Protein AF-A0A7S3KSX7-F1 (afdb_monomer)

Sequence (150 aa):
PMEERTESTLTKKETWDSTFDHEIMNFEDTGDEGEVWFGEDVQQKAIDYIQDNFSAKDMHVLDVGTGNAAFLIACREELDLENLTGIDYSEKSIELSQKILNAKFGDDNIISVKQGDAFEYLEEEKEKYTIVHDKGTFDVIYMMSEDNNH

Organism: Euplotes crassus (NCBI:txid5936)

Secondary structure (DSSP, 8-state):
--------GGG-HHHHHHHHHHHHHHHHHH------TT-HHHHHHHHHHHHHH---S--EEEEES-TT-HHHHHHHHHH---EEEEEES-HHHHHHHHHHHHHHHSS-TTEEEEE--HHHHHHHHGGG-SEEEESSHHHHHHHHHHHTT-

Radius of gyration: 16.23 Å; Cα contacts (8 Å, |Δi|>4): 192; chains: 1; bounding box: 46×45×40 Å

InterPro domains:
  IPR025714 Methyltransferase domain [PF13847] (57-142)
  IPR029063 S-adenosyl-L-methionine-dependent methyltransferase superfamily [G3DSA:3.40.50.150] (10-150)
  IPR029063 S-adenosyl-L-methionine-dependent methyltransferase superfamily [SSF53335] (19-143)

Mean predicted aligned error: 5.62 Å

pLDDT: mean 88.84, std 12.53, range [41.09, 98.12]

Solvent-accessible surface area (backbone atoms only — not comparable to full-atom values): 8543 Å² total; per-residue (Å²): 132,86,79,81,77,72,80,62,62,79,58,37,68,68,53,52,40,54,50,30,52,51,32,40,53,40,28,75,76,73,63,45,76,61,84,63,74,87,37,66,74,55,54,48,52,54,50,53,49,47,63,76,75,51,90,67,68,87,44,25,38,35,33,41,55,29,49,53,34,62,68,58,51,48,42,34,76,76,67,64,46,52,43,36,37,31,29,21,72,40,64,37,28,40,51,36,20,52,52,50,45,39,73,76,62,43,97,54,80,42,63,44,72,40,70,39,54,68,67,65,48,47,72,78,49,48,92,71,41,76,40,80,44,72,72,60,44,65,59,36,52,51,51,40,56,60,65,71,75,111

Nearest PDB structures (foldseek):
  5jwj-assembly1_A  TM=8.382E-01  e=2.430E-04  Saccharolobus islandicus REY15A
  3v8v-assembly1_A  TM=7.728E-01  e=1.629E-02  Escherichia coli K-12
  3v8v-assembly2_B  TM=7.636E-01  e=1.961E-02  Escherichia coli K-12
  3v97-assembly1_A  TM=6.725E-01  e=2.361E-02  Escherichia coli K-12
  6h2v-assembly1_A  TM=6.450E-01  e=3.024E-02  Homo sapiens

Foldseek 3Di:
DPPPPDQDCLLDLVSLLVQLVVQQVCCVPPVRLHDDPPDPVVLVVVVVVCVVPPDDLAFAEEEEQCQSVPSVVCCCPPVVHQRAEYERQHPSSVVSNVVNCCVVPNPRPSYYYDYDDPVVCCVPPVVVGPYYDYDCVVVSVVSNVVVVVD

Structure (mmCIF, N/CA/C/O backbone):
data_AF-A0A7S3KSX7-F1
#
_entry.id   AF-A0A7S3KSX7-F1
#
loop_
_atom_site.group_PDB
_atom_site.id
_atom_site.type_symbol
_atom_site.label_atom_id
_atom_site.label_alt_id
_atom_site.label_comp_id
_atom_site.label_asym_id
_atom_site.label_entity_id
_atom_site.label_seq_id
_atom_site.pdbx_PDB_ins_code
_atom_site.Cartn_x
_atom_site.Cartn_y
_atom_site.Cartn_z
_atom_site.occupancy
_atom_site.B_iso_or_equiv
_atom_site.auth_seq_id
_atom_site.auth_comp_id
_atom_site.auth_asym_id
_atom_site.auth_atom_id
_atom_site.pdbx_PDB_model_num
ATOM 1 N N . PRO A 1 1 ? 27.468 -30.528 -5.428 1.00 41.09 1 PRO A N 1
ATOM 2 C CA . PRO A 1 1 ? 27.305 -29.279 -6.206 1.00 41.09 1 PRO A CA 1
ATOM 3 C C . PRO A 1 1 ? 26.773 -28.202 -5.269 1.00 41.09 1 PRO A C 1
ATOM 5 O O . PRO A 1 1 ? 25.715 -28.394 -4.683 1.00 41.09 1 PRO A O 1
ATOM 8 N N . MET A 1 2 ? 27.570 -27.165 -5.029 1.00 43.47 2 MET A N 1
ATOM 9 C CA . MET A 1 2 ? 27.117 -25.987 -4.298 1.00 43.47 2 MET A CA 1
ATOM 10 C C . MET A 1 2 ? 26.187 -25.257 -5.268 1.00 43.47 2 MET A C 1
ATOM 12 O O . MET A 1 2 ? 26.647 -24.823 -6.321 1.00 43.47 2 MET A O 1
ATOM 16 N N . GLU A 1 3 ? 24.881 -25.273 -5.005 1.00 46.88 3 GLU A N 1
ATOM 17 C CA . GLU A 1 3 ? 23.953 -24.411 -5.732 1.00 46.88 3 GLU A CA 1
ATOM 18 C C . GLU A 1 3 ? 24.352 -22.973 -5.413 1.00 46.88 3 GLU A C 1
ATOM 20 O O . GLU A 1 3 ? 24.306 -22.542 -4.262 1.00 46.88 3 GLU A O 1
ATOM 25 N N . GLU A 1 4 ? 24.832 -22.269 -6.429 1.00 45.84 4 GLU A N 1
ATOM 26 C CA . GLU A 1 4 ? 25.065 -20.835 -6.393 1.00 45.84 4 GLU A CA 1
ATOM 27 C C . GLU A 1 4 ? 23.676 -20.188 -6.280 1.00 45.84 4 GLU A C 1
ATOM 29 O O . GLU A 1 4 ? 22.963 -20.041 -7.272 1.00 45.84 4 GLU A O 1
ATOM 34 N N . ARG A 1 5 ? 23.221 -19.934 -5.045 1.00 49.84 5 ARG A N 1
ATOM 35 C CA . ARG A 1 5 ? 21.980 -19.194 -4.797 1.00 49.84 5 ARG A CA 1
ATOM 36 C C . ARG A 1 5 ? 22.217 -17.767 -5.273 1.00 49.84 5 ARG A C 1
ATOM 38 O O . ARG A 1 5 ? 22.968 -17.020 -4.659 1.00 49.84 5 ARG A O 1
ATOM 45 N N . THR A 1 6 ? 21.627 -17.422 -6.407 1.00 54.00 6 THR A N 1
ATOM 46 C CA . THR A 1 6 ? 21.581 -16.050 -6.905 1.00 54.00 6 THR A CA 1
ATOM 47 C C . THR A 1 6 ? 20.831 -15.194 -5.887 1.00 54.00 6 THR A C 1
ATOM 49 O O . THR A 1 6 ? 19.673 -15.506 -5.609 1.00 54.00 6 THR A O 1
ATOM 52 N N . GLU A 1 7 ? 21.468 -14.148 -5.347 1.00 58.31 7 GLU A N 1
ATOM 53 C CA . GLU A 1 7 ? 20.781 -13.101 -4.572 1.00 58.31 7 GLU A CA 1
ATOM 54 C C . GLU A 1 7 ? 19.508 -12.681 -5.312 1.00 58.31 7 GLU A C 1
ATOM 56 O O . GLU A 1 7 ? 19.549 -12.371 -6.511 1.00 58.31 7 GLU A O 1
ATOM 61 N N . SER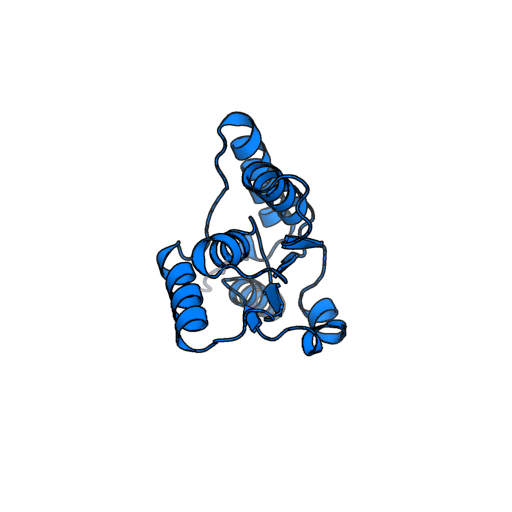 A 1 8 ? 18.374 -12.697 -4.617 1.00 71.62 8 SER A N 1
ATOM 62 C CA . SER A 1 8 ? 17.109 -12.294 -5.218 1.00 71.62 8 SER A CA 1
ATOM 63 C C . SER A 1 8 ? 17.152 -10.793 -5.480 1.00 71.62 8 SER A C 1
ATOM 65 O O . SER A 1 8 ? 17.358 -10.003 -4.568 1.00 71.62 8 SER A O 1
ATOM 67 N N . THR A 1 9 ? 16.927 -10.344 -6.715 1.00 81.19 9 THR A N 1
ATOM 68 C CA . THR A 1 9 ? 16.878 -8.899 -7.004 1.00 81.19 9 THR A CA 1
ATOM 69 C C . THR A 1 9 ? 15.737 -8.200 -6.262 1.00 81.19 9 THR A C 1
ATOM 71 O O . THR A 1 9 ? 15.796 -6.988 -6.074 1.00 81.19 9 THR A O 1
ATOM 74 N N . LEU A 1 10 ? 14.734 -8.955 -5.800 1.00 81.19 10 LEU A N 1
ATOM 75 C CA . LEU A 1 10 ? 13.590 -8.470 -5.025 1.00 81.19 10 LEU A CA 1
ATOM 76 C C . LEU A 1 10 ? 13.975 -7.919 -3.645 1.00 81.19 10 LEU A C 1
ATOM 78 O O . LEU A 1 10 ? 13.185 -7.195 -3.050 1.00 81.19 10 LEU A O 1
ATOM 82 N N . THR A 1 11 ? 15.169 -8.228 -3.133 1.00 82.25 11 THR A N 1
ATOM 83 C CA . THR A 1 11 ? 15.662 -7.686 -1.856 1.00 82.25 11 THR A CA 1
ATOM 84 C C . THR A 1 11 ? 16.305 -6.306 -2.004 1.00 82.25 11 THR A C 1
ATOM 86 O O . THR A 1 11 ? 16.690 -5.694 -1.011 1.00 82.25 11 THR A O 1
ATOM 89 N N . LYS A 1 12 ? 16.417 -5.781 -3.233 1.00 86.06 12 LYS A N 1
ATOM 90 C CA . LYS A 1 12 ? 17.088 -4.508 -3.529 1.00 86.06 12 LYS A CA 1
ATOM 91 C C . LYS A 1 12 ? 16.065 -3.409 -3.777 1.00 86.06 12 LYS A C 1
ATOM 93 O O . LYS A 1 12 ? 15.229 -3.535 -4.673 1.00 86.06 12 LYS A O 1
ATOM 98 N N . LYS A 1 13 ? 16.177 -2.306 -3.031 1.00 87.75 13 LYS A N 1
ATOM 99 C CA . LYS A 1 13 ? 15.323 -1.119 -3.197 1.00 87.75 13 LYS A CA 1
ATOM 100 C C . LYS A 1 13 ? 15.345 -0.608 -4.638 1.00 87.75 13 LYS A C 1
ATOM 102 O O . LYS A 1 13 ? 14.311 -0.229 -5.167 1.00 87.75 13 LYS A O 1
ATOM 107 N N . GLU A 1 14 ? 16.501 -0.650 -5.297 1.00 91.06 14 GLU A N 1
ATOM 108 C CA . GLU A 1 14 ? 16.671 -0.178 -6.673 1.00 91.06 14 GLU A CA 1
ATOM 109 C C . GLU A 1 14 ? 15.820 -0.968 -7.677 1.00 91.06 14 GLU A C 1
ATOM 111 O O . GLU A 1 14 ? 15.355 -0.407 -8.668 1.00 91.06 14 GLU A O 1
ATOM 116 N N . THR A 1 15 ? 15.590 -2.260 -7.421 1.00 90.50 15 THR A N 1
ATOM 117 C CA . THR A 1 15 ? 14.719 -3.097 -8.257 1.00 90.50 15 THR A CA 1
ATOM 118 C C . THR A 1 15 ? 13.269 -2.634 -8.154 1.00 90.50 15 THR A C 1
ATOM 120 O O . THR A 1 15 ? 12.577 -2.533 -9.168 1.00 90.50 15 THR A O 1
ATOM 123 N N . TRP A 1 16 ? 12.821 -2.311 -6.942 1.00 92.56 16 TRP A N 1
ATOM 124 C CA . TRP A 1 16 ? 11.481 -1.789 -6.693 1.00 92.56 16 TRP A CA 1
ATOM 125 C C . TRP A 1 16 ? 11.305 -0.381 -7.245 1.00 92.56 16 TRP A C 1
ATOM 127 O O . TRP A 1 16 ? 10.356 -0.144 -7.983 1.00 92.56 16 TRP A O 1
ATOM 137 N N . ASP A 1 17 ? 12.258 0.519 -6.995 1.00 93.75 17 ASP A N 1
ATOM 138 C CA . ASP A 1 17 ? 12.236 1.873 -7.557 1.00 93.75 17 ASP A CA 1
ATOM 139 C C . ASP A 1 17 ? 12.142 1.836 -9.092 1.00 93.75 17 ASP A C 1
ATOM 141 O O . ASP A 1 17 ? 11.316 2.534 -9.673 1.00 93.75 17 ASP A O 1
ATOM 145 N N . SER A 1 18 ? 12.928 0.973 -9.751 1.00 94.31 18 SER A N 1
ATOM 146 C CA . SER A 1 18 ? 12.867 0.813 -11.209 1.00 94.31 18 SER A CA 1
ATOM 147 C C . SER A 1 18 ? 11.527 0.253 -11.681 1.00 94.31 18 SER A C 1
ATOM 149 O O . SER A 1 18 ? 11.060 0.638 -12.750 1.00 94.31 18 SER A O 1
ATOM 151 N N . THR A 1 19 ? 10.923 -0.666 -10.925 1.00 94.44 19 THR A N 1
ATOM 152 C CA . THR A 1 19 ? 9.607 -1.235 -11.251 1.00 94.44 19 THR A CA 1
ATOM 153 C C . THR A 1 19 ? 8.536 -0.152 -11.172 1.00 94.44 19 THR A C 1
ATOM 155 O O . THR A 1 19 ? 7.816 0.061 -12.145 1.00 94.44 19 THR A O 1
ATOM 158 N N . PHE A 1 20 ? 8.506 0.612 -10.079 1.00 96.88 20 PHE A N 1
ATOM 159 C CA . PHE A 1 20 ? 7.554 1.705 -9.907 1.00 96.88 20 PHE A CA 1
ATOM 160 C C . PHE A 1 20 ? 7.761 2.837 -10.917 1.00 96.88 20 PHE A C 1
ATOM 162 O O . PHE A 1 20 ? 6.781 3.394 -11.395 1.00 96.88 20 PHE A O 1
ATOM 169 N N . ASP A 1 21 ? 8.997 3.156 -11.318 1.00 97.12 21 ASP A N 1
ATOM 170 C CA . ASP A 1 21 ? 9.235 4.114 -12.409 1.00 97.12 21 ASP A CA 1
ATOM 171 C C . ASP A 1 21 ? 8.569 3.653 -13.720 1.00 97.12 21 ASP A C 1
ATOM 173 O O . ASP A 1 21 ? 7.952 4.457 -14.423 1.00 97.12 21 ASP A O 1
ATOM 177 N N . HIS A 1 22 ? 8.644 2.357 -14.044 1.00 96.31 22 HIS A N 1
ATOM 178 C CA . HIS A 1 22 ? 7.950 1.803 -15.208 1.00 96.31 22 HIS A CA 1
ATOM 179 C C . HIS A 1 22 ? 6.425 1.852 -15.057 1.00 96.31 22 HIS A C 1
ATOM 181 O O . HIS A 1 22 ? 5.735 2.209 -16.011 1.00 96.31 22 HIS A O 1
ATOM 187 N N . GLU A 1 23 ? 5.896 1.534 -13.878 1.00 97.25 23 GLU A N 1
ATOM 188 C CA . GLU A 1 23 ? 4.455 1.595 -13.610 1.00 97.25 23 GLU A CA 1
ATOM 189 C C . GLU A 1 23 ? 3.917 3.028 -13.663 1.00 97.25 23 GLU A C 1
ATOM 191 O O . GLU A 1 23 ? 2.867 3.255 -14.254 1.00 97.25 23 GLU A O 1
ATOM 196 N N . ILE A 1 24 ? 4.664 4.017 -13.161 1.00 98.00 24 ILE A N 1
ATOM 197 C CA . ILE A 1 24 ? 4.313 5.439 -13.292 1.00 98.00 24 ILE A CA 1
ATOM 198 C C . ILE A 1 24 ? 4.189 5.821 -14.768 1.00 98.00 24 ILE A C 1
ATOM 200 O O . ILE A 1 24 ? 3.204 6.448 -15.160 1.00 98.00 24 ILE A O 1
ATOM 204 N N . MET A 1 25 ? 5.158 5.425 -15.600 1.00 96.94 25 MET A N 1
ATOM 205 C CA . MET A 1 25 ? 5.102 5.689 -17.040 1.00 96.94 25 MET A CA 1
ATOM 206 C C . MET A 1 25 ? 3.884 5.024 -17.696 1.00 96.94 25 MET A C 1
ATOM 208 O O . MET A 1 25 ? 3.213 5.649 -18.517 1.00 96.94 25 MET A O 1
ATOM 212 N N . ASN A 1 26 ? 3.583 3.776 -17.333 1.00 96.56 26 ASN A N 1
ATOM 213 C CA . ASN A 1 26 ? 2.434 3.047 -17.872 1.00 96.56 26 ASN A CA 1
ATOM 214 C C . ASN A 1 26 ? 1.105 3.680 -17.445 1.00 96.56 26 ASN A C 1
ATOM 216 O O . ASN A 1 26 ? 0.194 3.805 -18.272 1.00 96.56 26 ASN A O 1
ATOM 220 N N . PHE A 1 27 ? 1.007 4.123 -16.190 1.00 97.75 27 PHE A N 1
ATOM 221 C CA . PHE A 1 27 ? -0.159 4.824 -15.670 1.00 97.75 27 PHE A CA 1
ATOM 222 C C . PHE A 1 27 ? -0.398 6.133 -16.426 1.00 97.75 27 PHE A C 1
ATOM 224 O O . PHE A 1 27 ? -1.519 6.417 -16.844 1.00 97.75 27 PHE A O 1
ATOM 231 N N . GLU A 1 28 ? 0.654 6.915 -16.672 1.00 96.44 28 GLU A N 1
ATOM 232 C CA . GLU A 1 28 ? 0.547 8.178 -17.408 1.00 96.44 28 GLU A CA 1
ATOM 233 C C . GLU A 1 28 ? 0.177 7.995 -18.888 1.00 96.44 28 GLU A C 1
ATOM 235 O O . GLU A 1 28 ? -0.544 8.829 -19.440 1.00 96.44 28 GLU A O 1
ATOM 240 N N . ASP A 1 29 ? 0.652 6.926 -19.534 1.00 96.75 29 ASP A N 1
ATOM 241 C CA . ASP A 1 29 ? 0.395 6.668 -20.958 1.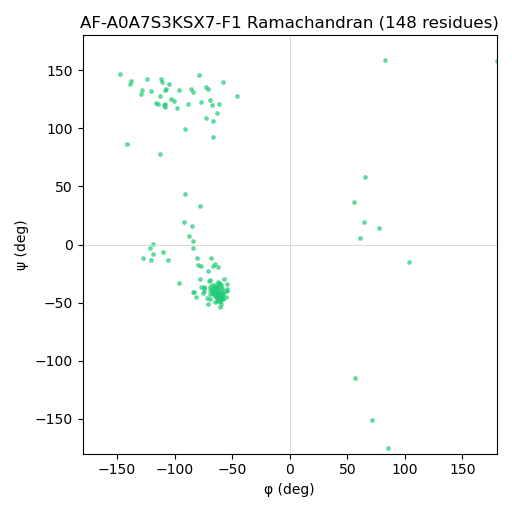00 96.75 29 ASP A CA 1
ATOM 242 C C . ASP A 1 29 ? -0.962 5.991 -21.203 1.00 96.75 29 ASP A C 1
ATOM 244 O O . ASP A 1 29 ? -1.688 6.333 -22.140 1.00 96.75 29 ASP A O 1
ATOM 248 N N . THR A 1 30 ? -1.327 5.027 -20.354 1.00 96.44 30 THR A N 1
ATOM 249 C CA . THR A 1 30 ? -2.457 4.116 -20.610 1.00 96.44 30 THR A CA 1
ATOM 250 C C . THR A 1 30 ? -3.486 4.038 -19.485 1.00 96.44 30 THR A C 1
ATOM 252 O O . THR A 1 30 ? -4.576 3.512 -19.712 1.00 96.44 30 THR A O 1
ATOM 255 N N . GLY A 1 31 ? -3.183 4.579 -18.303 1.00 95.06 31 GLY A N 1
ATOM 256 C CA . GLY A 1 31 ? -4.006 4.426 -17.102 1.00 95.06 31 GLY A CA 1
ATOM 257 C C . GLY A 1 31 ? -3.855 3.071 -16.406 1.00 95.06 31 GLY A C 1
ATOM 258 O O . GLY A 1 31 ? -4.698 2.733 -15.583 1.00 95.06 31 GLY A O 1
ATOM 259 N N . ASP A 1 32 ? -2.825 2.288 -16.743 1.00 96.38 32 ASP A N 1
ATOM 260 C CA . ASP A 1 32 ? -2.496 1.035 -16.054 1.00 96.38 32 ASP A CA 1
ATOM 261 C C . ASP A 1 32 ? -2.014 1.316 -14.621 1.00 96.38 32 ASP A C 1
ATOM 263 O O . ASP A 1 32 ? -1.038 2.035 -14.422 1.00 96.38 32 ASP A O 1
ATOM 267 N N . GLU A 1 33 ? -2.713 0.771 -13.624 1.00 95.44 33 GLU A N 1
ATOM 268 C CA . GLU A 1 33 ? -2.493 1.029 -12.192 1.00 95.44 33 GLU A CA 1
ATOM 269 C C . GLU A 1 33 ? -1.374 0.162 -11.581 1.00 95.44 33 GLU A C 1
ATOM 271 O O . GLU A 1 33 ? -1.104 0.261 -10.383 1.00 95.44 33 GLU A O 1
ATOM 276 N N . GLY A 1 34 ? -0.702 -0.664 -12.387 1.00 92.94 34 GLY A N 1
ATOM 277 C CA . GLY A 1 34 ? 0.419 -1.496 -11.947 1.00 92.94 34 GLY A CA 1
ATOM 278 C C . GLY A 1 34 ? -0.002 -2.835 -11.340 1.00 92.94 34 GLY A C 1
ATOM 279 O O . GLY A 1 34 ? -1.173 -3.223 -11.344 1.00 92.94 34 GLY A O 1
ATOM 280 N N . GLU A 1 35 ? 0.977 -3.587 -10.840 1.00 91.06 35 GLU A N 1
ATOM 281 C CA . GLU A 1 35 ? 0.774 -4.971 -10.415 1.00 91.06 35 GLU A CA 1
ATOM 282 C C . GLU A 1 35 ? 0.227 -5.103 -8.984 1.00 91.06 35 GLU A C 1
ATOM 284 O O . GLU A 1 35 ? 0.784 -4.599 -8.009 1.00 91.06 35 GLU A O 1
ATOM 289 N N . VAL A 1 36 ? -0.823 -5.916 -8.824 1.00 90.12 36 VAL A N 1
ATOM 290 C CA . VAL A 1 36 ? -1.318 -6.356 -7.513 1.00 90.12 36 VAL A CA 1
ATOM 291 C C . VAL A 1 36 ? -0.628 -7.663 -7.115 1.00 90.12 36 VAL A C 1
ATOM 293 O O . VAL A 1 36 ? -1.028 -8.756 -7.522 1.00 90.12 36 VAL A O 1
ATOM 296 N N . TRP A 1 37 ? 0.393 -7.566 -6.262 1.00 85.81 37 TRP A N 1
ATOM 297 C CA . TRP A 1 37 ? 1.173 -8.725 -5.807 1.00 85.81 37 TRP A CA 1
ATOM 298 C C . TRP A 1 37 ? 0.317 -9.799 -5.122 1.00 85.81 37 TRP A C 1
ATOM 300 O O . TRP A 1 37 ? -0.605 -9.483 -4.371 1.00 85.81 37 TRP A O 1
ATOM 310 N N . PHE A 1 38 ? 0.613 -11.074 -5.395 1.00 85.62 38 PHE A N 1
ATOM 311 C CA . PHE A 1 38 ? -0.188 -12.252 -5.004 1.00 85.62 38 PHE A CA 1
ATOM 312 C C . PHE A 1 38 ? -1.625 -12.304 -5.562 1.00 85.62 38 PHE A C 1
ATOM 314 O O . PHE A 1 38 ? -2.360 -13.246 -5.260 1.00 85.62 38 PHE A O 1
ATOM 321 N N . GLY A 1 39 ? -1.998 -11.358 -6.429 1.00 87.06 39 GLY A N 1
ATOM 322 C CA . GLY A 1 39 ? -3.277 -11.310 -7.127 1.00 87.06 39 GLY A CA 1
ATOM 323 C C . GLY A 1 39 ? -4.427 -10.698 -6.321 1.00 87.06 39 GLY A C 1
ATOM 324 O O . GLY A 1 39 ? -4.426 -10.659 -5.088 1.00 87.06 39 GLY A O 1
ATOM 325 N N . GLU A 1 40 ? -5.446 -10.250 -7.054 1.00 87.94 40 GLU A N 1
ATOM 326 C CA . GLU A 1 40 ? -6.667 -9.641 -6.509 1.00 87.94 40 GLU A CA 1
ATOM 327 C C . GLU A 1 40 ? -7.448 -10.608 -5.607 1.00 87.94 40 GLU A C 1
ATOM 329 O O . GLU A 1 40 ? -7.980 -10.196 -4.583 1.00 87.94 40 GLU A O 1
ATOM 334 N N . ASP A 1 41 ? -7.429 -11.913 -5.898 1.00 90.62 41 ASP A N 1
ATOM 335 C CA . ASP A 1 41 ? -8.103 -12.931 -5.078 1.00 90.62 41 ASP A CA 1
ATOM 336 C C . ASP A 1 41 ? -7.585 -12.977 -3.630 1.00 90.62 41 ASP A C 1
ATOM 338 O O . ASP A 1 41 ? -8.333 -13.287 -2.699 1.00 90.62 41 ASP A O 1
ATOM 342 N N . VAL A 1 42 ? -6.284 -12.735 -3.423 1.00 90.56 42 VAL A N 1
ATOM 343 C CA . VAL A 1 42 ? -5.689 -12.705 -2.077 1.00 90.56 42 VAL A CA 1
ATOM 344 C C . VAL A 1 42 ? -6.076 -11.417 -1.364 1.00 90.56 42 VAL A C 1
ATOM 346 O O . VAL A 1 42 ? -6.446 -11.466 -0.192 1.00 90.56 42 VAL A O 1
ATOM 349 N N . GLN A 1 43 ? -6.057 -10.294 -2.081 1.00 93.25 43 GLN A N 1
ATOM 350 C CA . GLN A 1 43 ? -6.522 -9.008 -1.568 1.00 93.25 43 GLN A CA 1
ATOM 351 C C . GLN A 1 43 ? -7.996 -9.072 -1.145 1.00 93.25 43 GLN A C 1
ATOM 353 O O . GLN A 1 43 ? -8.327 -8.668 -0.032 1.00 93.25 43 GLN A O 1
ATOM 358 N N . GLN A 1 44 ? -8.864 -9.655 -1.976 1.00 93.94 44 GLN A N 1
ATOM 359 C CA . GLN A 1 44 ? -10.296 -9.751 -1.699 1.00 93.94 44 GLN A CA 1
ATOM 360 C C . GLN A 1 44 ? -10.579 -10.515 -0.404 1.00 93.94 44 GLN A C 1
ATOM 362 O O . GLN A 1 44 ? -11.412 -10.102 0.392 1.00 93.94 44 GLN A O 1
ATOM 367 N N . LYS A 1 45 ? -9.834 -11.591 -0.125 1.00 95.31 45 LYS A N 1
ATOM 368 C CA . LYS A 1 45 ? -9.995 -12.336 1.135 1.00 95.31 45 LYS A CA 1
ATOM 369 C C . LYS A 1 45 ? -9.723 -11.478 2.368 1.00 95.31 45 LYS A C 1
ATOM 371 O O . LYS A 1 45 ? -10.344 -11.710 3.403 1.00 95.31 45 LYS A O 1
ATOM 376 N N . ALA A 1 46 ? -8.790 -10.528 2.283 1.00 94.62 46 ALA A N 1
ATOM 377 C CA . ALA A 1 46 ? -8.536 -9.590 3.371 1.00 94.62 46 ALA A CA 1
ATOM 378 C C . ALA A 1 46 ? -9.712 -8.614 3.536 1.00 94.62 46 ALA A C 1
ATOM 380 O O . ALA A 1 46 ? -10.156 -8.397 4.661 1.00 94.62 46 ALA A O 1
ATOM 381 N N . ILE A 1 47 ? -10.260 -8.098 2.433 1.00 95.31 47 ILE A N 1
ATOM 382 C CA . ILE A 1 47 ? -11.446 -7.228 2.435 1.00 95.31 47 ILE A CA 1
ATOM 383 C C . ILE A 1 47 ? -12.658 -7.943 3.043 1.00 95.31 47 ILE A C 1
ATOM 385 O O . ILE A 1 47 ? -13.243 -7.434 4.000 1.00 95.31 47 ILE A O 1
ATOM 389 N N . ASP A 1 48 ? -12.969 -9.154 2.576 1.00 95.19 48 ASP A N 1
ATOM 390 C CA . ASP A 1 48 ? -14.069 -9.977 3.091 1.00 95.19 48 ASP A CA 1
ATOM 391 C C . ASP A 1 48 ? -13.894 -10.248 4.595 1.00 95.19 48 ASP A C 1
ATOM 393 O O . ASP A 1 48 ? -14.831 -10.122 5.385 1.00 95.19 48 ASP A O 1
ATOM 397 N N . TYR A 1 49 ? -12.665 -10.562 5.026 1.00 94.88 49 TYR A N 1
ATOM 398 C CA . TYR A 1 49 ? -12.369 -10.766 6.441 1.00 94.88 49 TYR A CA 1
ATOM 399 C C . TYR A 1 49 ? -12.634 -9.503 7.266 1.00 94.88 49 TYR A C 1
ATOM 401 O O . TYR A 1 49 ? -13.193 -9.597 8.362 1.00 94.88 49 TYR A O 1
ATOM 409 N N . ILE A 1 50 ? -12.254 -8.324 6.766 1.00 93.75 50 ILE A N 1
ATOM 410 C CA . ILE A 1 50 ? -12.519 -7.060 7.458 1.00 93.75 50 ILE A CA 1
ATOM 411 C C . ILE A 1 50 ? -14.028 -6.811 7.540 1.00 93.75 50 ILE A C 1
ATOM 413 O O . ILE A 1 50 ? -14.535 -6.488 8.614 1.00 93.75 50 ILE A O 1
ATOM 417 N N . GLN A 1 51 ? -14.754 -7.027 6.445 1.00 92.62 51 GLN A N 1
ATOM 418 C CA . GLN A 1 51 ? -16.204 -6.856 6.394 1.00 92.62 51 GLN A CA 1
ATOM 419 C C . GLN A 1 51 ? -16.943 -7.747 7.403 1.00 92.62 51 GLN A C 1
ATOM 421 O O . GLN A 1 51 ? -17.873 -7.295 8.071 1.00 92.62 51 GLN A O 1
ATOM 426 N N . ASP A 1 52 ? -16.518 -9.005 7.531 1.00 93.69 52 ASP A N 1
ATOM 427 C CA . ASP A 1 52 ? -17.175 -9.995 8.386 1.00 93.69 52 ASP A CA 1
ATOM 428 C C . ASP A 1 52 ? -16.847 -9.825 9.875 1.00 93.69 52 ASP A C 1
ATOM 430 O O . ASP A 1 52 ? -17.653 -10.184 10.740 1.00 93.69 52 ASP A O 1
ATOM 434 N N . ASN A 1 53 ? -15.658 -9.307 10.196 1.00 91.94 53 ASN A N 1
ATOM 435 C CA . ASN A 1 53 ? -15.150 -9.282 11.571 1.00 91.94 53 ASN A CA 1
ATOM 436 C C . ASN A 1 53 ? -15.185 -7.897 12.216 1.00 91.94 53 ASN A C 1
ATOM 438 O O . ASN A 1 53 ? -15.052 -7.795 13.439 1.00 91.94 53 ASN A O 1
ATOM 442 N N . PHE A 1 54 ? -15.388 -6.840 11.433 1.00 88.19 54 PHE A N 1
ATOM 443 C CA . PHE A 1 54 ? -15.378 -5.478 11.934 1.00 88.19 54 PHE A CA 1
ATOM 444 C C . PHE A 1 54 ? -16.634 -4.719 11.508 1.00 88.19 54 PHE A C 1
ATOM 446 O O . PHE A 1 54 ? -17.055 -4.734 10.360 1.00 88.19 54 PHE A O 1
ATOM 453 N N . SER A 1 55 ? -17.251 -4.031 12.469 1.00 75.69 55 SER A N 1
ATOM 454 C CA . SER A 1 55 ? -18.547 -3.365 12.283 1.00 75.69 55 SER A CA 1
ATOM 455 C C . SER A 1 55 ? -18.496 -1.848 12.477 1.00 75.69 55 SER A C 1
ATOM 457 O O . SER A 1 55 ? -19.534 -1.187 12.436 1.00 75.69 55 SER A O 1
ATOM 459 N N . ALA A 1 56 ? -17.322 -1.291 12.784 1.00 67.12 56 ALA A N 1
ATOM 460 C CA . ALA A 1 56 ? -17.150 0.130 13.057 1.00 67.12 56 ALA A CA 1
ATOM 461 C C . ALA A 1 56 ? -16.687 0.860 11.792 1.00 67.12 56 ALA A C 1
ATOM 463 O O . ALA A 1 56 ? -15.744 0.426 11.144 1.00 67.12 56 ALA A O 1
ATOM 464 N N . LYS A 1 57 ? -17.318 1.995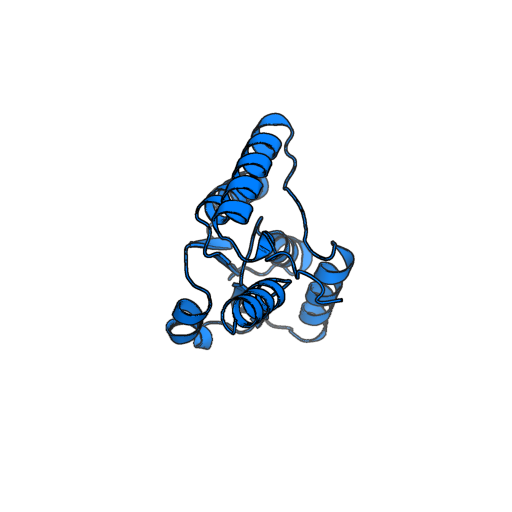 11.473 1.00 67.12 57 LYS A N 1
ATOM 465 C CA . LYS A 1 57 ? -16.846 2.891 10.403 1.00 67.12 57 LYS A CA 1
ATOM 466 C C . LYS A 1 57 ? -15.561 3.641 10.771 1.00 67.12 57 LYS A C 1
ATOM 468 O O . LYS A 1 57 ? -14.823 4.051 9.890 1.00 67.12 57 LYS A O 1
ATOM 473 N N . ASP A 1 58 ? -15.282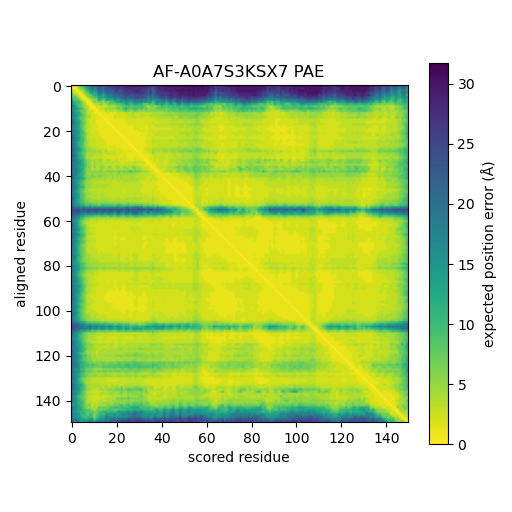 3.787 12.065 1.00 75.38 58 ASP A N 1
ATOM 474 C CA . ASP A 1 58 ? -14.118 4.521 12.577 1.00 75.38 58 ASP A CA 1
ATOM 475 C C . ASP A 1 58 ? -12.897 3.602 12.761 1.00 75.38 58 ASP A C 1
ATOM 477 O O . ASP A 1 58 ? -12.241 3.590 13.800 1.00 75.38 58 ASP A O 1
ATOM 481 N N . MET A 1 59 ? -12.648 2.739 11.774 1.00 90.00 59 MET A N 1
ATOM 482 C CA . MET A 1 59 ? -11.441 1.919 11.746 1.00 90.00 59 MET A CA 1
ATOM 483 C C . MET A 1 59 ? -10.308 2.694 11.106 1.00 90.00 59 MET A C 1
ATOM 485 O O . MET A 1 59 ? -10.468 3.253 10.025 1.00 90.00 59 MET A O 1
ATOM 489 N N . HIS A 1 60 ? -9.153 2.650 11.756 1.00 93.56 60 HIS A N 1
ATOM 490 C CA . HIS A 1 60 ? -7.908 3.161 11.206 1.00 93.56 60 HIS A CA 1
ATOM 491 C C . HIS A 1 60 ? -7.118 1.992 10.621 1.00 93.56 60 HIS A C 1
ATOM 493 O O . HIS A 1 60 ? -6.750 1.071 11.357 1.00 93.56 60 HIS A O 1
ATOM 499 N N . VAL A 1 61 ? -6.869 2.021 9.315 1.00 95.81 61 VAL A N 1
ATOM 500 C CA . VAL A 1 61 ? -6.146 0.964 8.597 1.00 95.81 61 VAL A CA 1
ATOM 501 C C . VAL A 1 61 ? -4.769 1.474 8.194 1.00 95.81 61 VAL A C 1
ATOM 503 O O . VAL A 1 61 ? -4.649 2.572 7.655 1.00 95.81 61 VAL A O 1
ATOM 506 N N . LEU A 1 62 ? -3.745 0.667 8.455 1.00 97.31 62 LEU A N 1
ATOM 507 C CA . LEU A 1 62 ? -2.397 0.839 7.932 1.00 97.31 62 LEU A CA 1
ATOM 508 C C . LEU A 1 62 ? -2.085 -0.297 6.961 1.00 97.31 62 LEU A C 1
ATOM 510 O O . LEU A 1 62 ? -2.204 -1.460 7.335 1.00 97.31 62 LEU A O 1
ATOM 514 N N . ASP A 1 63 ? -1.644 0.041 5.758 1.00 97.50 63 ASP A N 1
ATOM 515 C CA . ASP A 1 63 ? -1.125 -0.893 4.760 1.00 97.50 63 ASP A CA 1
ATOM 516 C C . ASP A 1 63 ? 0.394 -0.720 4.631 1.00 97.50 63 ASP A C 1
ATOM 518 O O . ASP A 1 63 ? 0.884 0.383 4.370 1.00 97.50 63 ASP A O 1
ATOM 522 N N . VAL A 1 64 ? 1.140 -1.794 4.887 1.00 97.06 64 VAL A N 1
ATOM 523 C CA . VAL A 1 64 ? 2.606 -1.806 4.950 1.00 97.06 64 VAL A CA 1
ATOM 524 C C . VAL A 1 64 ? 3.185 -2.348 3.648 1.00 97.06 64 VAL A C 1
ATOM 526 O O . VAL A 1 64 ? 2.887 -3.474 3.258 1.00 97.06 64 VAL A O 1
ATOM 529 N N . GLY A 1 65 ? 4.047 -1.549 3.014 1.00 96.00 65 GLY A N 1
ATOM 530 C CA . GLY A 1 65 ? 4.507 -1.768 1.641 1.00 96.00 65 GLY A CA 1
ATOM 531 C C . GLY A 1 65 ? 3.346 -1.629 0.667 1.00 96.00 65 GLY A C 1
ATOM 532 O O . GLY A 1 65 ? 2.972 -2.567 -0.035 1.00 96.00 65 GLY A O 1
ATOM 533 N N . THR A 1 66 ? 2.720 -0.453 0.703 1.00 97.31 66 THR A N 1
ATOM 534 C CA . THR A 1 66 ? 1.440 -0.205 0.035 1.00 97.31 66 THR A CA 1
ATOM 535 C C . THR A 1 66 ? 1.526 -0.266 -1.492 1.00 97.31 66 THR A C 1
ATOM 537 O O . THR A 1 66 ? 0.499 -0.424 -2.153 1.00 97.31 66 THR A O 1
ATOM 540 N N . GLY A 1 67 ? 2.726 -0.160 -2.082 1.00 97.00 67 GLY A N 1
ATOM 541 C CA . GLY A 1 67 ? 2.916 -0.267 -3.528 1.00 97.00 67 GLY A CA 1
ATOM 542 C C . GLY A 1 67 ? 2.075 0.756 -4.297 1.00 97.00 67 GLY A C 1
ATOM 543 O O . GLY A 1 67 ? 2.274 1.963 -4.161 1.00 97.00 67 GLY A O 1
ATOM 544 N N . ASN A 1 68 ? 1.118 0.280 -5.093 1.00 97.00 68 ASN A N 1
ATOM 545 C CA . ASN A 1 68 ? 0.179 1.106 -5.859 1.00 97.00 68 ASN A CA 1
ATOM 546 C C . ASN A 1 68 ? -1.098 1.509 -5.083 1.00 97.00 68 ASN A C 1
ATOM 548 O O . ASN A 1 68 ? -2.011 2.092 -5.664 1.00 97.00 68 ASN A O 1
ATOM 552 N N . ALA A 1 69 ? -1.172 1.214 -3.780 1.00 97.50 69 ALA A N 1
ATOM 553 C CA . ALA A 1 69 ? -2.310 1.455 -2.886 1.00 97.50 69 ALA A CA 1
ATOM 554 C C . ALA A 1 69 ? -3.599 0.668 -3.206 1.00 97.50 69 ALA A C 1
ATOM 556 O O . ALA A 1 69 ? -4.674 1.018 -2.707 1.00 97.50 69 ALA A O 1
ATOM 557 N N . ALA A 1 70 ? -3.517 -0.427 -3.973 1.00 97.19 70 ALA A N 1
ATOM 558 C CA . ALA A 1 70 ? -4.682 -1.225 -4.372 1.00 97.19 70 ALA A CA 1
ATOM 559 C C . ALA A 1 70 ? -5.543 -1.709 -3.189 1.00 97.19 70 ALA A C 1
ATOM 561 O O . ALA A 1 70 ? -6.772 -1.658 -3.257 1.00 97.19 70 ALA A O 1
ATOM 562 N N . PHE A 1 71 ? -4.924 -2.129 -2.080 1.00 97.44 71 PHE A N 1
ATOM 563 C CA . PHE A 1 71 ? -5.666 -2.573 -0.897 1.00 97.44 71 PHE A CA 1
ATOM 564 C C . PHE A 1 71 ? -6.436 -1.427 -0.220 1.00 97.44 71 PHE A C 1
ATOM 566 O O . PHE A 1 71 ? -7.587 -1.608 0.181 1.00 97.44 71 PHE A O 1
ATOM 573 N N . LEU A 1 72 ? -5.841 -0.233 -0.131 1.00 97.19 72 LEU A N 1
ATOM 574 C CA . LEU A 1 72 ? -6.494 0.948 0.446 1.00 97.19 72 LEU A CA 1
ATOM 575 C C . LEU A 1 72 ? -7.658 1.426 -0.427 1.00 97.19 72 LEU A C 1
ATOM 577 O O . LEU A 1 72 ? -8.706 1.802 0.095 1.00 97.19 72 LEU A O 1
ATOM 581 N N . ILE A 1 73 ? -7.496 1.364 -1.749 1.00 96.50 73 ILE A N 1
ATOM 582 C CA . ILE A 1 73 ? -8.560 1.663 -2.713 1.00 96.50 73 ILE A CA 1
ATOM 583 C C . ILE A 1 73 ? -9.738 0.703 -2.504 1.00 96.50 73 ILE A C 1
ATOM 585 O O . ILE A 1 73 ? -10.863 1.166 -2.334 1.00 96.50 73 ILE A O 1
ATOM 589 N N . ALA A 1 74 ? -9.484 -0.605 -2.400 1.00 95.81 74 ALA A N 1
ATOM 590 C CA . ALA A 1 74 ? -10.528 -1.594 -2.124 1.00 95.81 74 ALA A CA 1
ATOM 591 C C . ALA A 1 74 ? -11.215 -1.356 -0.764 1.00 95.81 74 ALA A C 1
ATOM 593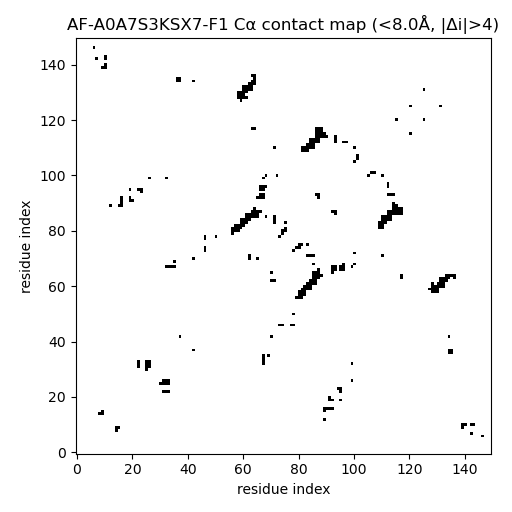 O O . ALA A 1 74 ? -12.442 -1.355 -0.670 1.00 95.81 74 ALA A O 1
ATOM 594 N N . CYS A 1 75 ? -10.447 -1.040 0.288 1.00 95.19 75 CYS A N 1
ATOM 595 C CA . CYS A 1 75 ? -11.004 -0.645 1.588 1.00 95.19 75 CYS A CA 1
ATOM 596 C C . CYS A 1 75 ? -11.946 0.563 1.478 1.00 95.19 75 CYS A C 1
ATOM 598 O O . CYS A 1 75 ? -12.982 0.612 2.146 1.00 95.19 75 CYS A O 1
ATOM 600 N N . ARG A 1 76 ? -11.602 1.549 0.645 1.00 94.06 76 ARG A N 1
ATOM 601 C CA . ARG A 1 76 ? -12.444 2.725 0.429 1.00 94.06 76 ARG A CA 1
ATOM 602 C C . ARG A 1 76 ? -13.707 2.383 -0.354 1.00 94.06 76 ARG A C 1
ATOM 604 O O . ARG A 1 76 ? -14.796 2.764 0.067 1.00 94.06 76 ARG A O 1
ATOM 611 N N . GLU A 1 77 ? -13.565 1.707 -1.486 1.00 93.94 77 GLU A N 1
ATOM 612 C CA . GLU A 1 77 ? -14.658 1.477 -2.435 1.00 93.94 77 GLU A CA 1
ATOM 613 C C . GLU A 1 77 ? -15.663 0.428 -1.943 1.00 93.94 77 GLU A C 1
ATOM 615 O O . GLU A 1 77 ? -16.867 0.595 -2.141 1.00 93.94 77 GLU A O 1
ATOM 620 N N . GLU A 1 78 ? -15.194 -0.628 -1.275 1.00 94.44 78 GLU A N 1
ATOM 621 C CA . GLU A 1 78 ? -16.036 -1.765 -0.884 1.00 94.44 78 GLU A CA 1
ATOM 622 C C . GLU A 1 78 ? -16.551 -1.665 0.554 1.00 94.44 78 GLU A C 1
ATOM 624 O O . GLU A 1 78 ? -17.667 -2.104 0.847 1.00 94.44 78 GLU A O 1
ATOM 629 N N . LEU A 1 79 ? -15.758 -1.076 1.455 1.00 93.00 79 LEU A N 1
ATOM 630 C CA . LEU A 1 79 ? -16.067 -1.020 2.888 1.00 93.00 79 LEU A CA 1
ATOM 631 C C . LEU A 1 79 ? -16.428 0.386 3.387 1.00 93.00 79 LEU A C 1
ATOM 633 O O . LEU A 1 79 ? -16.846 0.522 4.538 1.00 93.00 79 LEU A O 1
ATOM 637 N N . ASP A 1 80 ? -16.307 1.419 2.543 1.00 92.38 80 ASP A N 1
ATOM 638 C CA . ASP A 1 80 ? -16.582 2.823 2.894 1.00 92.38 80 ASP A CA 1
ATOM 639 C C . ASP A 1 80 ? -15.753 3.304 4.104 1.00 92.38 80 ASP A C 1
ATOM 641 O O . ASP A 1 80 ? -16.233 4.060 4.950 1.00 92.38 80 ASP A O 1
ATOM 645 N N . LEU A 1 81 ? -14.498 2.843 4.210 1.00 93.06 81 LEU A N 1
ATOM 646 C CA . LEU A 1 81 ? -13.566 3.289 5.251 1.00 93.06 81 LEU A CA 1
ATOM 647 C C . LEU A 1 81 ? -12.961 4.652 4.901 1.00 93.06 81 LEU A C 1
ATOM 649 O O . LEU A 1 81 ? -12.726 4.954 3.730 1.00 93.06 81 LEU A O 1
ATOM 653 N N . GLU A 1 82 ? -12.710 5.469 5.928 1.00 92.12 82 GLU A N 1
ATOM 654 C CA . GLU A 1 82 ? -12.286 6.871 5.764 1.00 92.12 82 GLU A CA 1
ATOM 655 C C . GLU A 1 82 ? -10.923 7.201 6.399 1.00 92.12 82 GLU A C 1
ATOM 657 O O . GLU A 1 82 ? -10.354 8.247 6.103 1.00 92.12 82 GLU A O 1
ATOM 662 N N . ASN A 1 83 ? -10.375 6.328 7.253 1.00 93.62 83 ASN A N 1
ATOM 663 C CA . ASN A 1 83 ? -9.085 6.543 7.915 1.00 93.62 83 ASN A CA 1
ATOM 664 C C . ASN A 1 83 ? -8.048 5.533 7.403 1.00 93.62 83 ASN A C 1
ATOM 666 O O . ASN A 1 83 ? -7.761 4.526 8.058 1.00 93.62 83 ASN A O 1
ATOM 670 N N . LEU A 1 84 ? -7.514 5.790 6.209 1.00 96.00 84 LEU A N 1
ATOM 671 C CA . LEU A 1 84 ? -6.671 4.853 5.470 1.00 96.00 84 LEU A CA 1
ATOM 672 C C . LEU A 1 84 ? -5.254 5.416 5.306 1.00 96.00 84 LEU A C 1
ATOM 674 O O . LEU A 1 84 ? -5.068 6.480 4.718 1.00 96.00 84 LEU A O 1
ATOM 678 N N . THR A 1 85 ? -4.248 4.694 5.801 1.00 97.06 85 THR A N 1
ATOM 679 C CA . THR A 1 85 ? -2.835 5.060 5.647 1.00 97.06 85 THR A CA 1
ATOM 680 C C . THR A 1 85 ? -2.073 3.966 4.909 1.00 97.06 85 THR A C 1
ATOM 682 O O . THR A 1 85 ? -2.140 2.804 5.295 1.00 97.06 85 THR A O 1
ATOM 685 N N . GLY A 1 86 ? -1.291 4.341 3.901 1.00 97.50 86 GLY A N 1
ATOM 686 C CA . GLY A 1 86 ? -0.300 3.477 3.263 1.00 97.50 86 GLY A CA 1
ATOM 687 C C . GLY A 1 86 ? 1.112 3.942 3.572 1.00 97.50 86 GLY A C 1
ATOM 688 O O . GLY A 1 86 ? 1.380 5.147 3.567 1.00 97.50 86 GLY A O 1
ATOM 689 N N . ILE A 1 87 ? 2.017 3.003 3.828 1.00 97.50 87 ILE A N 1
ATOM 690 C CA . ILE A 1 87 ? 3.448 3.291 3.924 1.00 97.50 87 ILE A CA 1
ATOM 691 C C . ILE A 1 87 ? 4.243 2.438 2.952 1.00 97.50 87 ILE A C 1
ATOM 693 O O . ILE A 1 87 ? 3.942 1.263 2.756 1.00 97.50 87 ILE A O 1
ATOM 697 N N . ASP A 1 88 ? 5.279 3.024 2.370 1.00 97.31 88 ASP A N 1
ATOM 698 C CA . ASP A 1 88 ? 6.261 2.305 1.567 1.00 97.31 88 ASP A CA 1
ATOM 699 C C . ASP A 1 88 ? 7.636 2.961 1.725 1.00 97.31 88 ASP A C 1
ATOM 701 O O . ASP A 1 88 ? 7.758 4.173 1.890 1.00 97.31 88 ASP A O 1
ATOM 705 N N . TYR A 1 89 ? 8.692 2.164 1.680 1.00 94.75 89 TYR A N 1
ATOM 706 C CA . TYR A 1 89 ? 10.069 2.643 1.759 1.00 94.75 89 TYR A CA 1
ATOM 707 C C . TYR A 1 89 ? 10.548 3.258 0.428 1.00 94.75 89 TYR A C 1
ATOM 709 O O . TYR A 1 89 ? 11.520 4.025 0.404 1.00 94.75 89 TYR A O 1
ATOM 717 N N . SER A 1 90 ? 9.869 2.958 -0.686 1.00 96.25 90 SER A N 1
ATOM 718 C CA 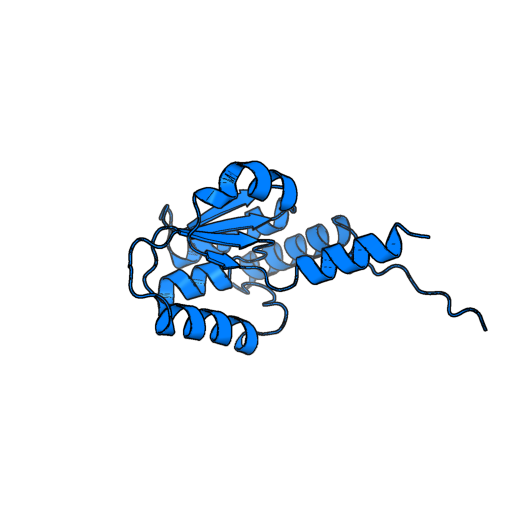. SER A 1 90 ? 10.128 3.534 -2.005 1.00 96.25 90 SER A CA 1
ATOM 719 C C . SER A 1 90 ? 9.348 4.833 -2.231 1.00 96.25 90 SER A C 1
ATOM 721 O O . SER A 1 90 ? 8.122 4.847 -2.282 1.00 96.25 90 SER A O 1
ATOM 723 N N . GLU A 1 91 ? 10.061 5.935 -2.494 1.00 97.00 91 GLU A N 1
ATOM 724 C CA . GLU A 1 91 ? 9.456 7.206 -2.942 1.00 97.00 91 GLU A CA 1
ATOM 725 C C . GLU A 1 91 ? 8.638 7.044 -4.225 1.00 97.00 91 GLU A C 1
ATOM 727 O O . GLU A 1 91 ? 7.662 7.760 -4.431 1.00 97.00 91 GLU A O 1
ATOM 732 N N . LYS A 1 92 ? 9.026 6.090 -5.077 1.00 97.88 92 LYS A N 1
ATOM 733 C CA . LYS A 1 92 ? 8.369 5.824 -6.355 1.00 97.88 92 LYS A CA 1
ATOM 734 C C . LYS A 1 92 ? 7.032 5.119 -6.180 1.00 97.88 92 LYS A C 1
ATOM 736 O O . LYS A 1 92 ? 6.079 5.485 -6.859 1.00 97.88 92 LYS A O 1
ATOM 741 N N . SER A 1 93 ? 6.919 4.215 -5.208 1.00 97.75 93 SER A N 1
ATOM 742 C CA . SER A 1 93 ? 5.615 3.688 -4.783 1.00 97.75 93 SER A CA 1
ATOM 743 C C . SER A 1 93 ? 4.690 4.814 -4.303 1.00 97.75 93 SER A C 1
ATOM 745 O O . SER A 1 93 ? 3.525 4.877 -4.697 1.00 97.75 93 SER A O 1
ATOM 747 N N . ILE A 1 94 ? 5.205 5.753 -3.503 1.00 98.06 94 ILE A N 1
ATOM 748 C CA . ILE A 1 94 ? 4.406 6.887 -3.011 1.00 98.06 94 ILE A CA 1
ATOM 749 C C . ILE A 1 94 ? 3.974 7.810 -4.155 1.00 98.06 94 ILE A C 1
ATOM 751 O O . ILE A 1 94 ? 2.830 8.257 -4.198 1.00 98.06 94 ILE A O 1
ATOM 755 N N . GLU A 1 95 ? 4.859 8.070 -5.117 1.00 98.06 95 GLU A N 1
ATOM 756 C CA . GLU A 1 95 ? 4.525 8.834 -6.320 1.00 98.06 95 GLU A CA 1
ATOM 757 C C . GLU A 1 95 ? 3.419 8.150 -7.144 1.00 98.06 95 GLU A C 1
ATOM 759 O O . GLU A 1 95 ? 2.440 8.804 -7.514 1.00 98.06 95 GLU A O 1
ATOM 764 N N . LEU A 1 96 ? 3.552 6.845 -7.406 1.00 98.12 96 LEU A N 1
ATOM 765 C CA . LEU A 1 96 ? 2.570 6.055 -8.152 1.00 98.12 96 LEU A CA 1
ATOM 766 C C . LEU A 1 96 ? 1.206 6.050 -7.456 1.00 98.12 96 LEU A C 1
ATOM 768 O O . LEU A 1 96 ? 0.199 6.431 -8.055 1.00 98.12 96 LEU A O 1
ATOM 772 N N . SER A 1 97 ? 1.180 5.666 -6.180 1.00 97.38 97 SER A N 1
ATOM 773 C CA . SER A 1 97 ? -0.052 5.601 -5.393 1.00 97.38 97 SER A CA 1
ATOM 774 C C . SER A 1 97 ? -0.749 6.958 -5.333 1.00 97.38 97 SER A C 1
ATOM 776 O O . SER A 1 97 ? -1.946 7.031 -5.591 1.00 97.38 97 SER A O 1
ATOM 778 N N . GLN A 1 98 ? -0.025 8.062 -5.116 1.00 96.94 98 GLN A N 1
ATOM 779 C CA . GLN A 1 98 ? -0.635 9.394 -5.122 1.00 96.94 98 GLN A CA 1
ATOM 780 C C . GLN A 1 98 ? -1.259 9.748 -6.482 1.00 96.94 98 GLN A C 1
ATOM 782 O O . GLN A 1 98 ? -2.333 10.352 -6.519 1.00 96.94 98 GLN A O 1
ATOM 787 N N . LYS A 1 99 ? -0.629 9.376 -7.607 1.00 96.75 99 LYS A N 1
ATOM 788 C CA . LYS A 1 99 ? -1.197 9.595 -8.951 1.00 96.75 99 LYS A CA 1
ATOM 789 C C . LYS A 1 99 ? -2.496 8.810 -9.146 1.00 96.75 99 LYS A C 1
ATOM 791 O O . LYS A 1 99 ? -3.478 9.392 -9.609 1.00 96.75 99 LYS A O 1
ATOM 796 N N . ILE A 1 100 ? -2.518 7.535 -8.757 1.00 97.19 100 ILE A N 1
ATOM 797 C CA . ILE A 1 100 ? -3.705 6.669 -8.848 1.00 97.19 100 ILE A CA 1
ATOM 798 C C . ILE A 1 100 ? -4.831 7.213 -7.961 1.00 97.19 100 ILE A C 1
ATOM 800 O O . ILE A 1 100 ? -5.957 7.402 -8.425 1.00 97.19 100 ILE A O 1
ATOM 804 N N . LEU A 1 101 ? -4.521 7.535 -6.703 1.00 96.44 101 LEU A N 1
ATOM 805 C CA . LEU A 1 101 ? -5.477 8.078 -5.738 1.00 96.44 101 LEU A CA 1
ATOM 806 C C . LEU A 1 101 ? -6.080 9.400 -6.222 1.00 96.44 101 LEU A C 1
ATOM 808 O O . LEU A 1 101 ? -7.301 9.551 -6.215 1.00 96.44 101 LEU A O 1
ATOM 812 N N . ASN A 1 102 ? -5.255 10.319 -6.729 1.00 95.62 102 ASN A N 1
ATOM 813 C CA . ASN A 1 102 ? -5.734 11.587 -7.281 1.00 95.62 102 ASN A CA 1
ATOM 814 C C . ASN A 1 102 ? -6.631 11.381 -8.511 1.00 95.62 102 ASN A C 1
ATOM 816 O O . ASN A 1 102 ? -7.602 12.113 -8.692 1.00 95.62 102 ASN A O 1
ATOM 820 N N . ALA A 1 103 ? -6.329 10.397 -9.362 1.00 95.81 103 ALA A N 1
ATOM 821 C CA . ALA A 1 103 ? -7.150 10.093 -10.531 1.00 95.81 103 ALA A CA 1
ATOM 822 C C . ALA A 1 103 ? -8.520 9.503 -10.153 1.00 95.81 103 ALA A C 1
ATOM 824 O O . ALA A 1 103 ? -9.516 9.827 -10.803 1.00 95.81 103 ALA A O 1
ATOM 825 N N . LYS A 1 104 ? -8.583 8.670 -9.105 1.00 94.81 104 LYS A N 1
ATOM 826 C CA . LYS A 1 104 ? -9.828 8.038 -8.635 1.00 94.81 104 LYS A CA 1
ATOM 827 C C . LYS A 1 104 ? -10.678 8.958 -7.757 1.00 94.81 104 LYS A C 1
ATOM 829 O O . LYS A 1 104 ? -11.892 9.031 -7.944 1.00 94.81 104 LYS A O 1
ATOM 834 N N . PHE A 1 105 ? -10.055 9.656 -6.810 1.00 94.38 105 PHE A N 1
ATOM 835 C CA . PHE A 1 105 ? -10.751 10.357 -5.724 1.00 94.38 105 PHE A CA 1
ATOM 836 C C . PHE A 1 105 ? -10.522 11.877 -5.711 1.00 94.38 105 PHE A C 1
ATOM 838 O O . PHE A 1 105 ? -11.213 12.593 -4.989 1.00 94.38 105 PHE A O 1
ATOM 845 N N . GLY A 1 106 ? -9.611 12.401 -6.536 1.00 91.88 106 GLY A N 1
ATOM 846 C CA . GLY A 1 106 ? -9.212 13.811 -6.495 1.00 91.88 106 GLY A CA 1
ATOM 847 C C . GLY A 1 106 ? -8.374 14.141 -5.257 1.00 91.88 106 GLY A C 1
ATOM 848 O O . GLY A 1 106 ? -7.695 13.275 -4.716 1.00 91.88 106 GLY A O 1
ATOM 849 N N . ASP A 1 107 ? -8.442 15.391 -4.788 1.00 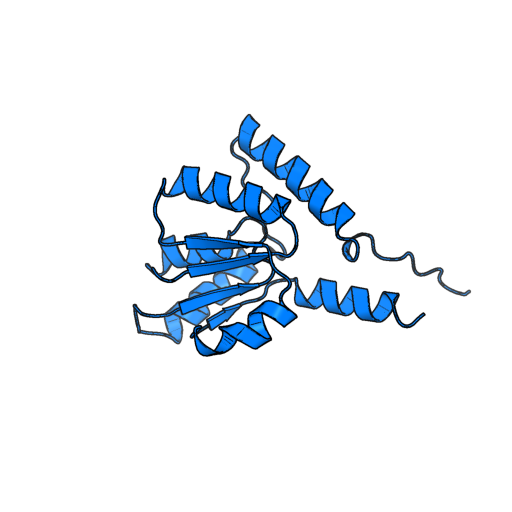82.44 107 ASP A N 1
ATOM 850 C CA . ASP A 1 107 ? -7.707 15.874 -3.601 1.00 82.44 107 ASP A CA 1
ATOM 851 C C . ASP A 1 107 ? -8.357 15.431 -2.267 1.00 82.44 107 ASP A C 1
ATOM 853 O O . ASP A 1 107 ? -8.371 16.177 -1.280 1.00 82.44 107 ASP A O 1
ATOM 857 N N . ASP A 1 108 ? -8.963 14.243 -2.236 1.00 78.31 108 ASP A N 1
ATOM 858 C CA . ASP A 1 108 ? -9.604 13.714 -1.038 1.00 78.31 108 ASP A CA 1
ATOM 859 C C . ASP A 1 108 ? -8.550 13.185 -0.052 1.00 78.31 108 ASP A C 1
ATOM 861 O O . ASP A 1 108 ? -7.749 12.310 -0.374 1.00 78.31 108 ASP A O 1
ATOM 865 N N . ASN A 1 109 ? -8.549 13.710 1.176 1.00 75.19 109 ASN A N 1
ATOM 866 C CA . ASN A 1 109 ? -7.560 13.370 2.208 1.00 75.19 109 ASN A CA 1
ATOM 867 C C . ASN A 1 109 ? -7.925 12.097 2.998 1.00 75.19 109 ASN A C 1
ATOM 869 O O . ASN A 1 109 ? -7.389 11.882 4.085 1.00 75.19 109 ASN A O 1
ATOM 873 N N . ILE A 1 110 ? -8.850 11.281 2.487 1.00 87.62 110 ILE A N 1
ATOM 874 C CA . ILE A 1 110 ? -9.267 10.013 3.104 1.00 87.62 110 ILE A CA 1
ATOM 875 C C . ILE A 1 110 ? -8.135 8.974 3.095 1.00 87.62 110 ILE A C 1
ATOM 877 O O . ILE A 1 110 ? -7.947 8.252 4.076 1.00 87.62 110 ILE A O 1
ATOM 881 N N . ILE A 1 111 ? -7.368 8.905 2.002 1.00 95.69 111 ILE A N 1
ATOM 882 C CA . ILE A 1 111 ? -6.233 7.987 1.873 1.00 95.69 111 ILE A CA 1
ATOM 883 C C . ILE A 1 111 ? -4.939 8.796 1.942 1.00 95.69 111 ILE A C 1
ATOM 885 O O . ILE A 1 111 ? -4.687 9.653 1.098 1.00 95.69 111 ILE A O 1
ATOM 889 N N . SER A 1 112 ? -4.104 8.520 2.944 1.00 95.69 112 SER A N 1
ATOM 890 C CA . SER A 1 112 ? -2.791 9.145 3.108 1.00 95.69 112 SER A CA 1
ATOM 891 C C . SER A 1 112 ? -1.685 8.139 2.827 1.00 95.69 112 SER A C 1
ATOM 893 O O . SER A 1 112 ? -1.560 7.143 3.531 1.00 95.69 112 SER A O 1
ATOM 895 N N . VAL A 1 113 ? -0.837 8.420 1.842 1.00 96.81 113 VAL A N 1
ATOM 896 C CA . VAL A 1 113 ? 0.364 7.621 1.563 1.00 96.81 113 VAL A CA 1
ATOM 897 C C . VAL A 1 113 ? 1.614 8.355 2.037 1.00 96.81 113 VAL A C 1
ATOM 899 O O . VAL A 1 113 ? 1.720 9.577 1.902 1.00 96.81 113 VAL A O 1
ATOM 902 N N . LYS A 1 114 ? 2.547 7.633 2.663 1.00 96.19 114 LYS A N 1
ATOM 903 C CA . LYS A 1 114 ? 3.767 8.208 3.245 1.00 96.19 114 LYS A CA 1
ATOM 904 C C . LYS A 1 114 ? 4.971 7.332 2.964 1.00 96.19 114 LYS A C 1
ATOM 906 O O . LYS A 1 114 ? 4.919 6.120 3.135 1.00 96.19 114 LYS A O 1
ATOM 911 N N . GLN A 1 115 ? 6.080 7.970 2.621 1.00 96.94 115 GLN A N 1
ATOM 912 C CA . GLN A 1 115 ? 7.352 7.272 2.582 1.00 96.94 115 GLN A CA 1
ATOM 913 C C . GLN A 1 115 ? 7.804 6.955 4.012 1.00 96.94 115 GLN A C 1
ATOM 915 O O . GLN A 1 115 ? 7.782 7.842 4.870 1.00 96.94 115 GLN A O 1
ATOM 920 N N . GLY A 1 116 ? 8.251 5.730 4.264 1.00 94.19 116 GLY A N 1
ATOM 921 C CA . GLY A 1 116 ? 8.839 5.361 5.547 1.00 94.19 116 GLY A CA 1
ATOM 922 C C . GLY A 1 116 ? 9.280 3.907 5.618 1.00 94.19 116 GLY A C 1
ATOM 923 O O . GLY A 1 116 ? 8.784 3.056 4.882 1.00 94.19 116 GLY A O 1
ATOM 924 N N . ASP A 1 117 ? 10.210 3.629 6.531 1.00 92.25 117 ASP A N 1
ATOM 925 C CA . ASP A 1 117 ? 10.530 2.260 6.920 1.00 92.25 117 ASP A CA 1
ATOM 926 C C . ASP A 1 117 ? 9.396 1.676 7.775 1.00 92.25 117 ASP A C 1
ATOM 928 O O . ASP A 1 117 ? 8.867 2.331 8.678 1.00 92.25 117 ASP A O 1
ATOM 932 N N . ALA A 1 118 ? 9.019 0.431 7.487 1.00 90.75 118 ALA A N 1
ATOM 933 C CA . ALA A 1 118 ? 7.905 -0.227 8.154 1.00 90.75 118 ALA A CA 1
ATOM 934 C C . ALA A 1 118 ? 8.144 -0.429 9.657 1.00 90.75 118 ALA A C 1
ATOM 936 O O . ALA A 1 118 ? 7.217 -0.264 10.451 1.00 90.75 118 ALA A O 1
ATOM 937 N N . PHE A 1 119 ? 9.366 -0.786 10.062 1.00 90.44 119 PHE A N 1
ATOM 938 C CA . PHE A 1 119 ? 9.681 -1.056 11.461 1.00 90.44 119 PHE A CA 1
ATOM 939 C C . PHE A 1 119 ? 9.707 0.229 12.278 1.00 90.44 119 PHE A C 1
ATOM 941 O O . PHE A 1 119 ? 9.078 0.272 13.335 1.00 90.44 119 PHE A O 1
ATOM 948 N N . GLU A 1 120 ? 10.365 1.273 11.767 1.00 91.81 120 GLU A N 1
ATOM 949 C CA . GLU A 1 120 ? 10.391 2.589 12.417 1.00 91.81 120 GLU A CA 1
ATOM 950 C C . GLU A 1 120 ? 8.967 3.141 12.580 1.00 91.81 120 GLU A C 1
ATOM 952 O O . GLU A 1 120 ? 8.564 3.542 13.674 1.00 91.81 120 GLU A O 1
ATOM 957 N N . TYR A 1 121 ? 8.157 3.071 11.519 1.00 90.75 121 TYR A N 1
ATOM 958 C CA . TYR A 1 121 ? 6.787 3.576 11.549 1.00 90.75 121 TYR A CA 1
ATOM 959 C C . TYR A 1 121 ? 5.902 2.819 12.546 1.00 90.75 121 TYR A C 1
ATOM 961 O O . TYR A 1 121 ? 5.138 3.422 13.303 1.00 90.75 121 TYR A O 1
ATOM 969 N N . LEU A 1 122 ? 5.995 1.487 12.569 1.00 91.31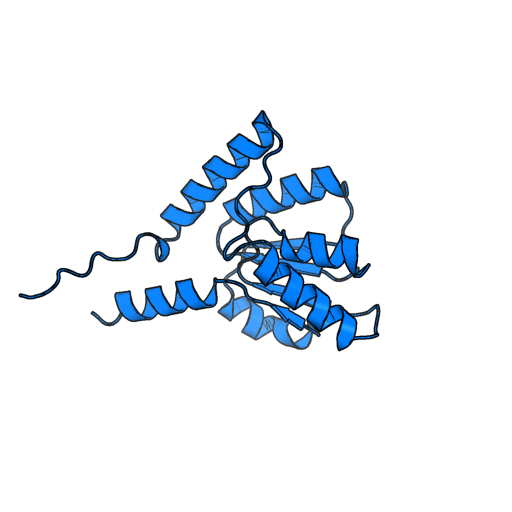 122 LEU A N 1
ATOM 970 C CA . LEU A 1 122 ? 5.218 0.665 13.494 1.00 91.31 122 LEU A CA 1
ATOM 971 C C . LEU A 1 122 ? 5.679 0.828 14.946 1.00 91.31 122 LEU A C 1
ATOM 973 O O . LEU A 1 122 ? 4.854 0.707 15.852 1.00 91.31 122 LEU A O 1
ATOM 977 N N . GLU A 1 123 ? 6.958 1.102 15.203 1.00 92.62 123 GLU A N 1
ATOM 978 C CA . GLU A 1 123 ? 7.435 1.374 16.561 1.00 92.62 123 GLU A CA 1
ATOM 979 C C . GLU A 1 123 ? 6.801 2.648 17.137 1.00 92.62 123 GLU A C 1
ATOM 981 O O . GLU A 1 123 ? 6.390 2.658 18.301 1.00 92.62 123 GLU A O 1
ATOM 986 N N . GLU A 1 124 ? 6.653 3.684 16.312 1.00 90.00 124 GLU A N 1
ATOM 987 C CA . GLU A 1 124 ? 6.119 4.981 16.729 1.00 90.00 124 GLU A CA 1
ATOM 988 C C . GLU A 1 124 ? 4.584 5.041 16.720 1.00 90.00 124 GLU A C 1
ATOM 990 O O . GLU A 1 124 ? 3.984 5.614 17.632 1.00 90.00 124 GLU A O 1
ATOM 995 N N . GLU A 1 125 ? 3.938 4.453 15.706 1.00 90.06 125 GLU A N 1
ATOM 996 C CA . GLU A 1 125 ? 2.561 4.810 15.342 1.00 90.06 125 GLU A CA 1
ATOM 997 C C . GLU A 1 125 ? 1.544 3.663 15.391 1.00 90.06 125 GLU A C 1
ATOM 999 O O . GLU A 1 125 ? 0.349 3.909 15.205 1.00 90.06 125 GLU A O 1
ATOM 1004 N N . LYS A 1 126 ? 1.955 2.419 15.684 1.00 85.44 126 LYS A N 1
ATOM 1005 C CA . LYS A 1 126 ? 1.053 1.243 15.632 1.00 85.44 126 LYS A CA 1
ATOM 1006 C C . LYS A 1 126 ? -0.221 1.374 16.471 1.00 85.44 126 LYS A C 1
ATOM 1008 O O . LYS A 1 126 ? -1.265 0.881 16.065 1.00 85.44 126 LYS A O 1
ATOM 1013 N N . GLU A 1 127 ? -0.159 2.056 17.617 1.00 91.19 127 GLU A N 1
ATOM 1014 C CA . GLU A 1 127 ? -1.293 2.187 18.548 1.00 91.19 127 GLU A CA 1
ATOM 1015 C C . GLU A 1 127 ? -2.437 3.045 17.974 1.00 91.19 127 GLU A C 1
ATOM 1017 O O . GLU A 1 127 ? -3.530 3.083 18.538 1.00 91.19 127 GLU A O 1
ATOM 1022 N N . LYS A 1 128 ? -2.201 3.744 16.854 1.00 92.25 128 LYS A N 1
ATOM 1023 C CA . LYS A 1 128 ? -3.218 4.524 16.137 1.00 92.25 128 LYS A CA 1
ATOM 1024 C C . LYS A 1 128 ? -4.120 3.664 15.254 1.00 92.25 128 LYS A C 1
ATOM 1026 O O . LYS A 1 128 ? -5.176 4.142 14.848 1.00 92.25 128 LYS A O 1
ATOM 1031 N N . TYR A 1 129 ? -3.710 2.439 14.929 1.00 93.81 129 TYR A N 1
ATOM 1032 C CA . TYR A 1 129 ? -4.353 1.629 13.902 1.00 93.81 129 TYR A CA 1
ATOM 1033 C C . TYR A 1 129 ? -5.142 0.471 14.505 1.00 93.81 129 TYR A C 1
ATOM 1035 O O . TYR A 1 129 ? -4.673 -0.253 15.379 1.00 93.81 129 TYR A O 1
ATOM 1043 N N . THR A 1 130 ? -6.364 0.287 14.014 1.00 93.81 130 THR A N 1
ATOM 1044 C CA . THR A 1 130 ? -7.201 -0.875 14.332 1.00 93.81 130 THR A CA 1
ATOM 1045 C C . THR A 1 130 ? -6.747 -2.100 13.546 1.00 93.81 130 THR A C 1
ATOM 1047 O O . THR A 1 130 ? -6.798 -3.217 14.056 1.00 93.81 130 THR A O 1
ATOM 1050 N N . ILE A 1 131 ? -6.310 -1.885 12.303 1.00 94.12 131 ILE A N 1
ATOM 1051 C CA . ILE A 1 131 ? -5.847 -2.926 11.390 1.00 94.12 131 ILE A CA 1
ATOM 1052 C C . ILE A 1 131 ? -4.488 -2.503 10.844 1.00 94.12 131 ILE A C 1
ATOM 1054 O O . ILE A 1 131 ? -4.338 -1.394 10.339 1.00 94.12 131 ILE A O 1
ATOM 1058 N N . VAL A 1 132 ? -3.521 -3.412 10.925 1.00 95.25 132 VAL A N 1
ATOM 1059 C CA . VAL A 1 132 ? -2.265 -3.333 10.179 1.00 95.25 132 VAL A CA 1
ATOM 1060 C C . VAL A 1 132 ? -2.264 -4.500 9.204 1.00 95.25 132 VAL A C 1
ATOM 1062 O O . VAL A 1 132 ? -2.394 -5.653 9.619 1.00 95.25 132 VAL A O 1
ATOM 1065 N N . HIS A 1 133 ? -2.169 -4.186 7.922 1.00 95.25 133 HIS A N 1
ATOM 1066 C CA . HIS A 1 133 ? -2.160 -5.129 6.821 1.00 95.25 133 HIS A CA 1
ATOM 1067 C C . HIS A 1 133 ? -0.779 -5.139 6.162 1.00 95.25 133 HIS A C 1
ATOM 1069 O O . HIS A 1 133 ? -0.125 -4.105 6.040 1.00 95.25 133 HIS A O 1
ATOM 1075 N N . ASP A 1 134 ? -0.352 -6.326 5.756 1.00 94.00 134 ASP A N 1
ATOM 1076 C CA . ASP A 1 134 ? 0.807 -6.553 4.905 1.00 94.00 134 ASP A CA 1
ATOM 1077 C C . ASP A 1 134 ? 0.432 -7.617 3.875 1.00 94.00 134 ASP A C 1
ATOM 1079 O O . ASP A 1 134 ? -0.233 -8.608 4.198 1.00 94.00 134 ASP A O 1
ATOM 1083 N N . LYS A 1 135 ? 0.897 -7.420 2.644 1.00 91.38 135 LYS A N 1
ATOM 1084 C CA . LYS A 1 135 ? 0.784 -8.392 1.562 1.00 91.38 135 LYS A CA 1
ATOM 1085 C C . LYS A 1 135 ? 2.068 -8.384 0.738 1.00 91.38 135 LYS A C 1
ATOM 1087 O O . LYS A 1 135 ? 2.151 -7.731 -0.299 1.00 91.38 135 LYS A O 1
ATOM 1092 N N . GLY A 1 136 ? 3.042 -9.170 1.186 1.00 87.06 136 GLY A N 1
ATOM 1093 C CA . GLY A 1 136 ? 4.285 -9.430 0.460 1.00 87.06 136 GLY A CA 1
ATOM 1094 C C . GLY A 1 136 ? 5.513 -8.687 0.962 1.00 87.06 136 GLY A C 1
ATOM 1095 O O . GLY A 1 136 ? 6.632 -9.093 0.647 1.00 87.06 136 GLY A O 1
ATOM 1096 N N . THR A 1 137 ? 5.348 -7.651 1.782 1.00 86.38 137 THR A N 1
ATOM 1097 C CA . THR A 1 137 ? 6.480 -6.897 2.332 1.00 86.38 137 THR A CA 1
ATOM 1098 C C . THR A 1 137 ? 7.245 -7.745 3.334 1.00 86.38 137 THR A C 1
ATOM 1100 O O . THR A 1 137 ? 8.477 -7.743 3.327 1.00 86.38 137 THR A O 1
ATOM 1103 N N . PHE A 1 138 ? 6.548 -8.543 4.153 1.00 87.38 138 PHE A N 1
ATOM 1104 C CA . PHE A 1 138 ? 7.217 -9.483 5.048 1.00 87.38 138 PHE A CA 1
ATOM 1105 C C . PHE A 1 138 ? 8.014 -10.554 4.288 1.00 87.38 138 PHE A C 1
ATOM 1107 O O . PHE A 1 138 ? 9.113 -10.895 4.722 1.00 87.38 138 PHE A O 1
ATOM 1114 N N . ASP A 1 139 ? 7.526 -11.044 3.142 1.00 86.94 139 ASP A N 1
ATOM 1115 C CA . ASP A 1 139 ? 8.273 -11.989 2.301 1.00 86.94 139 ASP A CA 1
ATOM 1116 C C . ASP A 1 139 ? 9.579 -11.365 1.787 1.00 86.94 139 ASP A C 1
ATOM 1118 O O . ASP A 1 139 ? 10.635 -12.000 1.837 1.00 86.94 139 ASP A O 1
ATOM 1122 N N . VAL A 1 140 ? 9.535 -10.100 1.355 1.00 85.38 140 VAL A N 1
ATOM 1123 C CA . VAL A 1 140 ? 10.722 -9.342 0.926 1.00 85.38 140 VAL A CA 1
ATOM 1124 C C . VAL A 1 140 ? 11.716 -9.168 2.074 1.00 85.38 140 VAL A C 1
ATOM 1126 O O . VAL A 1 140 ? 12.899 -9.470 1.908 1.00 85.38 140 VAL A O 1
ATOM 1129 N N . ILE A 1 141 ? 11.248 -8.750 3.252 1.00 84.25 141 ILE A N 1
ATOM 1130 C CA . ILE A 1 141 ? 12.091 -8.579 4.445 1.00 84.25 141 ILE A CA 1
ATOM 1131 C C . ILE A 1 141 ? 12.713 -9.913 4.872 1.00 84.25 141 ILE A C 1
ATOM 1133 O O . ILE A 1 141 ? 13.895 -9.980 5.218 1.00 84.25 141 ILE A O 1
ATOM 1137 N N . TYR A 1 142 ? 11.936 -10.994 4.837 1.00 83.19 142 TYR A N 1
ATOM 1138 C CA . TYR A 1 142 ? 12.434 -12.318 5.178 1.00 83.19 142 TYR A CA 1
ATOM 1139 C C . TYR A 1 142 ? 13.536 -12.757 4.204 1.00 83.19 142 TYR A C 1
ATOM 1141 O O . TYR A 1 142 ? 14.599 -13.190 4.652 1.00 83.19 142 TYR A O 1
ATOM 1149 N N . MET A 1 143 ? 13.349 -12.551 2.894 1.00 81.69 143 MET A N 1
ATOM 1150 C CA . MET A 1 143 ? 14.395 -12.798 1.892 1.00 81.69 143 MET A CA 1
ATOM 1151 C C . MET A 1 143 ? 15.655 -11.953 2.146 1.00 81.69 143 MET A C 1
ATOM 1153 O O . MET A 1 143 ? 16.758 -12.492 2.097 1.00 81.69 143 MET A O 1
ATOM 1157 N N . MET A 1 144 ? 15.513 -10.667 2.495 1.00 78.31 144 MET A N 1
ATOM 1158 C CA . MET A 1 144 ? 16.652 -9.804 2.860 1.00 78.31 144 MET A CA 1
ATOM 1159 C C . MET A 1 144 ? 17.433 -10.361 4.059 1.00 78.31 144 MET A C 1
ATOM 1161 O O . MET A 1 144 ? 18.657 -10.248 4.117 1.00 78.31 144 MET A O 1
ATOM 1165 N N . SER A 1 145 ? 16.742 -10.947 5.041 1.00 74.81 145 SER A N 1
ATOM 1166 C CA . SER A 1 145 ? 17.388 -11.514 6.231 1.00 74.81 145 SER A CA 1
ATOM 1167 C C . SER A 1 145 ? 18.194 -12.784 5.934 1.00 74.81 145 SER A C 1
ATOM 1169 O O . SER A 1 145 ? 19.223 -13.018 6.568 1.00 74.81 145 SER A O 1
ATOM 1171 N N . GLU A 1 146 ? 17.763 -13.575 4.949 1.00 71.81 146 GLU A N 1
ATOM 1172 C CA . GLU A 1 146 ? 18.498 -14.751 4.475 1.00 71.81 146 GLU A CA 1
ATOM 1173 C C . GLU A 1 146 ? 19.719 -14.339 3.639 1.00 71.81 146 GLU A C 1
ATOM 1175 O O . GLU A 1 146 ? 20.793 -14.909 3.824 1.00 71.81 146 GLU A O 1
ATOM 1180 N N . ASP A 1 147 ? 19.590 -13.306 2.797 1.00 61.28 147 ASP A N 1
ATOM 1181 C CA . ASP A 1 147 ? 20.701 -12.765 1.999 1.00 61.28 147 ASP A CA 1
ATOM 1182 C C . ASP A 1 147 ? 21.809 -12.153 2.889 1.00 61.28 147 ASP A C 1
ATOM 1184 O O . ASP A 1 147 ? 22.993 -12.319 2.607 1.00 61.28 147 ASP A O 1
ATOM 1188 N N . ASN A 1 148 ? 21.450 -11.491 4.000 1.00 60.06 148 ASN A N 1
ATOM 1189 C CA . ASN A 1 148 ? 22.402 -10.839 4.919 1.00 60.06 148 ASN A CA 1
ATOM 1190 C C . ASN A 1 148 ? 23.103 -11.789 5.917 1.00 60.06 148 ASN A C 1
ATOM 1192 O O . ASN A 1 148 ? 24.035 -11.370 6.606 1.00 60.06 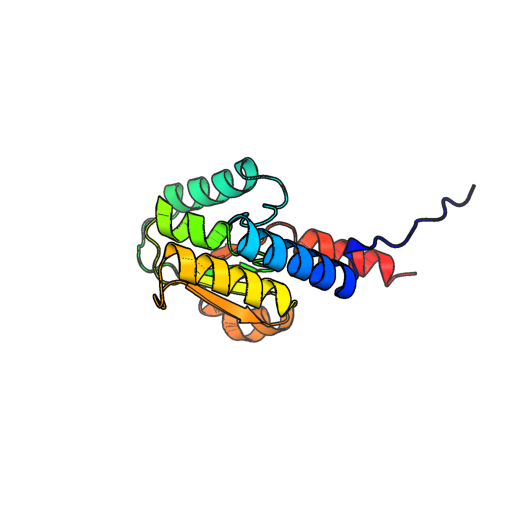148 ASN A O 1
ATOM 1196 N N . ASN A 1 149 ? 22.656 -13.042 6.047 1.00 57.16 149 ASN A N 1
ATOM 1197 C CA . ASN A 1 149 ? 23.228 -14.039 6.968 1.00 57.16 149 ASN A CA 1
ATOM 1198 C C . ASN A 1 149 ? 24.332 -14.908 6.320 1.00 57.16 149 ASN A C 1
ATOM 1200 O O . ASN A 1 149 ? 24.661 -15.994 6.822 1.00 57.16 149 ASN A O 1
ATOM 1204 N N . HIS A 1 150 ? 24.910 -14.446 5.210 1.00 43.53 150 HIS A N 1
ATOM 1205 C CA . HIS A 1 150 ? 25.953 -15.118 4.429 1.00 43.53 150 HIS A CA 1
ATOM 1206 C C . HIS A 1 150 ? 27.167 -14.209 4.203 1.00 43.53 150 HIS A C 1
ATOM 1208 O O . HIS A 1 150 ? 28.285 -14.773 4.116 1.00 43.53 150 HIS A O 1
#